Protein AF-A0AAW1I252-F1 (afdb_monomer_lite)

Secondary structure (DSSP, 8-state):
------HHHHHHHHHHHHHHHHHHTT-TT---------S-EEEEETTEEEEEPPEEEEEE-SSEEEEEEEETTEEEEPP-TTS-SSEE-EEEE-SS-EEESHHHHHTTTT-GGGEEE-

Sequence (118 aa):
MARTKQTARKSTYRRQGLQESFGHQGFHQAHFLCFLFFEEYAVYKSNRMYVCVPAIGIDLGTTYSCVGVWLDDRVEIIANDQGNRTTPSYVAFTDSERLIGDPAKNQVAMNVINIVFG

Radius of gyration: 18.48 Å; chains: 1; bounding box: 53×31×50 Å

pLDDT: mean 72.13, std 19.39, range [38.66, 94.69]

Foldseek 3Di:
DDDDDDPVVVVVVLVVQVVVQVVVVPPPFFPDFDWDFDDWDWDDDPNDTDTDTWTKTWGQGQFKIWIWTCDPNHIDTDADPVRHSIFGQKWFDDPVDIDGGPVRVVCCVPCVPRMDGD

Organism: Saponaria officinalis (NCBI:txid3572)

Structure (mmCIF, N/CA/C/O backbone):
data_AF-A0AAW1I252-F1
#
_entry.id   AF-A0AAW1I252-F1
#
loop_
_atom_site.group_PDB
_atom_site.id
_atom_site.type_symbol
_atom_site.label_atom_id
_atom_site.label_alt_id
_atom_site.label_comp_id
_atom_site.label_asym_id
_atom_site.label_entity_id
_atom_site.label_seq_id
_atom_site.pdbx_PDB_ins_code
_atom_site.Cartn_x
_atom_site.Cartn_y
_atom_site.Cartn_z
_atom_site.occupancy
_atom_site.B_iso_or_equiv
_atom_site.auth_seq_id
_atom_site.auth_comp_id
_atom_site.auth_asym_id
_atom_site.auth_atom_id
_atom_site.pdbx_PDB_model_num
ATOM 1 N N . MET A 1 1 ? -36.563 0.686 29.904 1.00 39.03 1 MET A N 1
ATOM 2 C CA . MET A 1 1 ? -35.082 0.711 29.925 1.00 39.03 1 MET A CA 1
ATOM 3 C C . MET A 1 1 ? -34.581 0.277 28.548 1.00 39.03 1 MET A C 1
ATOM 5 O O . MET A 1 1 ? -34.733 -0.881 28.185 1.00 39.03 1 MET A O 1
ATOM 9 N N . ALA A 1 2 ? -34.134 1.225 27.722 1.00 38.66 2 ALA A N 1
ATOM 10 C CA . ALA A 1 2 ? -33.855 1.004 26.302 1.00 38.66 2 ALA A CA 1
ATOM 11 C C . ALA A 1 2 ? -32.557 0.204 26.090 1.00 38.66 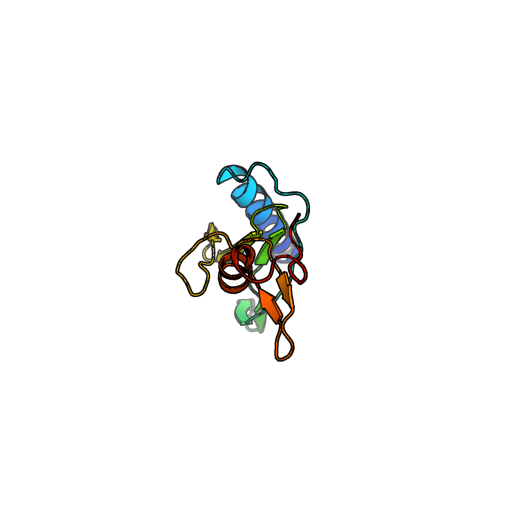2 ALA A C 1
ATOM 13 O O . ALA A 1 2 ? -31.476 0.665 26.448 1.00 38.66 2 ALA A O 1
ATOM 14 N N . ARG A 1 3 ? -32.643 -0.985 25.485 1.00 50.38 3 ARG A N 1
ATOM 15 C CA . ARG A 1 3 ? -31.477 -1.755 25.021 1.00 50.38 3 ARG A CA 1
ATOM 16 C C . ARG A 1 3 ? -31.779 -2.416 23.687 1.00 50.38 3 ARG A C 1
ATOM 18 O O . ARG A 1 3 ? -32.186 -3.570 23.626 1.00 50.38 3 ARG A O 1
ATOM 25 N N . THR A 1 4 ? -31.559 -1.685 22.601 1.00 50.25 4 THR A N 1
ATOM 26 C CA . THR A 1 4 ? -31.377 -2.267 21.263 1.00 50.25 4 THR A CA 1
ATOM 27 C C . THR A 1 4 ? -30.801 -1.202 20.322 1.00 50.25 4 THR A C 1
ATOM 29 O O . THR A 1 4 ? -31.155 -0.036 20.451 1.00 50.25 4 THR A O 1
ATOM 32 N N . LYS A 1 5 ? -29.945 -1.616 19.365 1.00 42.41 5 LYS A N 1
ATOM 33 C CA . LYS A 1 5 ? -29.325 -0.833 18.255 1.00 42.41 5 LYS A CA 1
ATOM 34 C C . LYS A 1 5 ? -27.887 -0.289 18.416 1.00 42.41 5 LYS A C 1
ATOM 36 O O . LYS A 1 5 ? -27.615 0.828 17.984 1.00 42.41 5 LYS A O 1
ATOM 41 N N . GLN A 1 6 ? -26.922 -1.066 18.926 1.00 47.88 6 GLN A N 1
ATOM 42 C CA . GLN A 1 6 ? -25.513 -0.595 18.967 1.00 47.88 6 GLN A CA 1
ATOM 43 C C . GLN A 1 6 ? -24.513 -1.349 18.074 1.00 47.88 6 GLN A C 1
ATOM 45 O O . GLN A 1 6 ? -23.377 -0.912 17.950 1.00 47.88 6 GLN A O 1
ATOM 50 N N . THR A 1 7 ? -24.897 -2.445 17.415 1.00 49.06 7 THR A N 1
ATOM 51 C CA . THR A 1 7 ? -23.921 -3.256 16.656 1.00 49.06 7 THR A CA 1
ATOM 52 C C . THR A 1 7 ? -23.750 -2.787 15.200 1.00 49.06 7 THR A C 1
ATOM 54 O O . THR A 1 7 ? -22.622 -2.681 14.736 1.00 49.06 7 THR A O 1
ATOM 57 N N . ALA A 1 8 ? -24.824 -2.376 14.511 1.00 45.00 8 ALA A N 1
ATOM 58 C CA . ALA A 1 8 ? -24.732 -1.809 13.155 1.00 45.00 8 ALA A CA 1
ATOM 59 C C . ALA A 1 8 ? -24.137 -0.386 13.149 1.00 45.00 8 ALA A C 1
ATOM 61 O O . ALA A 1 8 ? -23.218 -0.101 12.385 1.00 45.00 8 ALA A O 1
ATOM 62 N N . ARG A 1 9 ? -24.577 0.473 14.085 1.00 42.56 9 ARG A N 1
ATOM 63 C CA . ARG A 1 9 ? -24.103 1.865 14.226 1.00 42.56 9 ARG A CA 1
ATOM 64 C C . ARG A 1 9 ? -22.583 1.979 14.383 1.00 42.56 9 ARG A C 1
ATOM 66 O O . ARG A 1 9 ? -21.991 2.875 13.798 1.00 42.56 9 ARG A O 1
ATOM 73 N N . LYS A 1 10 ? -21.948 1.064 15.127 1.00 48.34 10 LYS A N 1
ATOM 74 C CA . LYS A 1 10 ? -20.495 1.100 15.363 1.00 48.34 10 LYS A CA 1
ATOM 75 C C . LYS A 1 10 ? -19.692 0.716 14.114 1.00 48.34 10 LYS A C 1
ATOM 77 O O . LYS A 1 10 ? -18.656 1.311 13.859 1.00 48.34 10 LYS A O 1
ATOM 82 N N . SER A 1 11 ? -20.188 -0.228 13.307 1.00 51.75 11 SER A N 1
ATOM 83 C CA . SER A 1 11 ? -19.545 -0.617 12.040 1.00 51.75 11 SER A CA 1
ATOM 84 C C . SER A 1 11 ? -19.624 0.479 10.970 1.00 51.75 11 SER A C 1
ATOM 86 O O . SER A 1 11 ? -18.657 0.699 10.247 1.00 51.75 11 SER A O 1
ATOM 88 N N . THR A 1 12 ? -20.741 1.210 10.908 1.00 51.97 12 THR A N 1
ATOM 89 C CA . THR A 1 12 ? -20.908 2.362 10.013 1.00 51.97 12 THR A CA 1
ATOM 90 C C . THR A 1 12 ? -20.030 3.535 10.450 1.00 51.97 12 THR A C 1
ATOM 92 O O . THR A 1 12 ? -19.334 4.092 9.609 1.00 51.97 12 THR A O 1
ATOM 95 N N . TYR A 1 13 ? -19.977 3.838 11.756 1.00 50.88 13 TYR A N 1
ATOM 96 C CA . TYR A 1 13 ? -19.059 4.842 12.312 1.00 50.88 13 TYR A CA 1
ATOM 97 C C . TYR A 1 13 ? -17.595 4.490 12.030 1.00 50.88 13 TYR A C 1
ATOM 99 O O . TYR A 1 13 ? -16.826 5.345 11.620 1.00 50.88 13 TYR A O 1
ATOM 107 N N . ARG A 1 14 ? -17.223 3.207 12.147 1.00 59.78 14 ARG A N 1
ATOM 108 C CA . ARG A 1 14 ? -15.879 2.723 11.804 1.00 59.78 14 ARG A CA 1
ATOM 109 C C . ARG A 1 14 ? -15.515 2.968 10.337 1.00 59.78 14 ARG A C 1
ATOM 111 O O . ARG A 1 14 ? -14.381 3.327 10.051 1.00 59.78 14 ARG A O 1
ATOM 118 N N . ARG A 1 15 ? -16.464 2.774 9.411 1.00 58.09 15 ARG A N 1
ATOM 119 C CA . ARG A 1 15 ? -16.257 3.079 7.984 1.00 58.09 15 ARG A CA 1
ATOM 120 C C . ARG A 1 15 ? -16.112 4.585 7.740 1.00 58.09 15 ARG A C 1
ATOM 122 O O . ARG A 1 15 ? -15.207 4.973 7.014 1.00 58.09 15 ARG A O 1
ATOM 129 N N . GLN A 1 16 ? -16.961 5.407 8.361 1.00 58.62 16 GLN A N 1
ATOM 130 C CA . GLN A 1 16 ? -16.900 6.870 8.240 1.00 58.62 16 GLN A CA 1
ATOM 131 C C . GLN A 1 16 ? -15.609 7.448 8.839 1.00 58.62 16 GLN A C 1
ATOM 133 O O . GLN A 1 16 ? -14.910 8.187 8.157 1.00 58.62 16 GLN A O 1
ATOM 138 N N . GLY A 1 17 ? -15.231 7.039 10.053 1.00 63.31 17 GLY A N 1
ATOM 139 C CA . GLY A 1 17 ? -14.029 7.532 10.731 1.00 63.31 17 GLY A CA 1
ATOM 140 C C . GLY A 1 17 ? -12.731 7.171 10.009 1.00 63.31 17 GLY A C 1
ATOM 141 O O . GLY A 1 17 ? -11.815 7.991 9.946 1.00 63.31 17 GLY A O 1
ATOM 142 N N . LEU A 1 18 ? -12.661 5.977 9.407 1.00 62.19 18 LEU A N 1
ATOM 143 C CA . LEU A 1 18 ? -11.538 5.587 8.554 1.00 62.19 18 LEU A CA 1
ATOM 144 C C . LEU A 1 18 ? -11.424 6.544 7.354 1.00 62.19 18 LEU A C 1
ATOM 146 O O . LEU A 1 18 ? -10.367 7.128 7.142 1.00 62.19 18 LEU A O 1
ATOM 150 N N . GLN A 1 19 ? -12.520 6.760 6.620 1.00 60.69 19 GLN A N 1
ATOM 151 C CA . GLN A 1 19 ? -12.544 7.620 5.433 1.00 60.69 19 GLN A CA 1
ATOM 152 C C . GLN A 1 19 ? -12.197 9.089 5.745 1.00 60.69 19 GLN A C 1
ATOM 154 O O . GLN A 1 19 ? -11.416 9.699 5.019 1.00 60.69 19 GLN A O 1
ATOM 159 N N . GLU A 1 20 ? -12.723 9.645 6.839 1.00 60.62 20 GLU A N 1
ATOM 160 C CA . GLU A 1 20 ? -12.429 11.018 7.282 1.00 60.62 20 GLU A CA 1
ATOM 161 C C . GLU A 1 20 ? -10.965 11.192 7.712 1.00 60.62 20 GLU A C 1
ATOM 163 O O . GLU A 1 20 ? -10.326 12.188 7.369 1.00 60.62 20 GLU A O 1
ATOM 168 N N . SER A 1 21 ? -10.404 10.205 8.418 1.00 59.78 21 SER A N 1
ATOM 169 C CA . SER A 1 21 ? -9.018 10.266 8.900 1.00 59.78 21 SER A CA 1
ATOM 170 C C . SER A 1 21 ? -8.001 10.234 7.757 1.00 59.78 21 SER A C 1
ATOM 172 O O . SER A 1 21 ? -7.013 10.964 7.814 1.00 59.78 21 SER A O 1
ATOM 174 N N . PHE A 1 22 ? -8.249 9.451 6.699 1.00 61.66 22 PHE A N 1
ATOM 175 C CA . PHE A 1 22 ? -7.411 9.473 5.491 1.00 61.66 22 PHE A CA 1
ATOM 176 C C . PHE A 1 22 ? -7.413 10.852 4.817 1.00 61.66 22 PHE A C 1
ATOM 178 O O . PHE A 1 22 ? -6.353 11.347 4.437 1.00 61.66 22 PHE A O 1
ATOM 185 N N . GLY A 1 23 ? -8.576 11.508 4.735 1.00 56.34 23 GLY A N 1
ATOM 186 C CA . GLY A 1 23 ? -8.681 12.862 4.183 1.00 56.34 23 GLY A CA 1
ATOM 187 C C . GLY A 1 23 ? -7.941 13.919 5.012 1.00 56.34 23 GLY A C 1
ATOM 188 O O . GLY A 1 23 ? -7.348 14.840 4.455 1.00 56.34 23 GLY A O 1
ATOM 189 N N . HIS A 1 24 ? -7.923 13.777 6.341 1.00 54.97 24 HIS A N 1
ATOM 190 C CA . HIS A 1 24 ? -7.302 14.755 7.238 1.00 54.97 24 HIS A CA 1
ATOM 191 C C . HIS A 1 24 ? -5.767 14.677 7.301 1.00 54.97 24 HIS A C 1
ATOM 193 O O . HIS A 1 24 ? -5.132 15.670 7.656 1.00 54.97 24 HIS A O 1
ATOM 199 N N . GLN A 1 25 ? -5.159 13.536 6.946 1.00 55.53 25 GLN A N 1
ATOM 200 C CA . GLN A 1 25 ? -3.696 13.374 6.932 1.00 55.53 25 GLN A CA 1
ATOM 201 C C . GLN A 1 25 ? -3.003 13.966 5.686 1.00 55.53 25 GLN A C 1
ATOM 203 O O . GLN A 1 25 ? -1.801 13.787 5.513 1.00 55.53 25 GLN A O 1
ATOM 208 N N . GLY A 1 26 ? -3.722 14.720 4.842 1.00 47.59 26 GLY A N 1
ATOM 209 C CA . GLY A 1 26 ? -3.125 15.476 3.731 1.00 47.59 26 GLY A CA 1
ATOM 210 C C . GLY A 1 26 ? -2.839 14.654 2.469 1.00 47.59 26 GLY A C 1
ATOM 211 O O . GLY A 1 26 ? -2.112 15.110 1.587 1.00 47.59 26 GLY A O 1
ATOM 212 N N . PHE A 1 27 ? -3.421 13.460 2.344 1.00 51.25 27 PHE A N 1
ATOM 213 C CA . PHE A 1 27 ? -3.336 12.642 1.135 1.00 51.25 27 PHE A CA 1
ATOM 214 C C . PHE A 1 27 ? -4.359 13.142 0.097 1.00 51.25 27 PHE A C 1
ATOM 216 O O . PHE A 1 27 ? -5.503 12.704 0.047 1.00 51.25 27 PHE A O 1
ATOM 223 N N . HIS A 1 28 ? -3.963 14.119 -0.725 1.00 45.91 28 HIS A N 1
ATOM 224 C CA . HIS A 1 28 ? -4.841 14.820 -1.679 1.00 45.91 28 HIS A CA 1
ATOM 225 C C . HIS A 1 28 ? -5.320 13.995 -2.897 1.00 45.91 28 HIS A C 1
ATOM 227 O O . HIS A 1 28 ? -5.950 14.560 -3.791 1.00 45.91 28 HIS A O 1
ATOM 233 N N . GLN A 1 29 ? -5.042 12.690 -2.976 1.00 42.44 29 GLN A N 1
ATOM 234 C CA . GLN A 1 29 ? -5.351 11.866 -4.157 1.00 42.44 29 GLN A CA 1
ATOM 235 C C . GLN A 1 29 ? -5.937 10.490 -3.805 1.00 42.44 29 GLN A C 1
ATOM 237 O O . GLN A 1 29 ? -5.582 9.491 -4.419 1.00 42.44 29 GLN A O 1
ATOM 242 N N . ALA A 1 30 ? -6.862 10.430 -2.845 1.00 41.53 30 ALA A N 1
ATOM 243 C CA . ALA A 1 30 ? -7.490 9.171 -2.452 1.00 41.53 30 ALA A CA 1
ATOM 244 C C . ALA A 1 30 ? -8.788 8.899 -3.226 1.00 41.53 30 ALA A C 1
ATOM 246 O O . ALA A 1 30 ? -9.886 9.235 -2.781 1.00 41.53 30 ALA A O 1
ATOM 247 N N . HIS A 1 31 ? -8.677 8.281 -4.401 1.00 44.84 31 HIS A N 1
ATOM 248 C CA . HIS A 1 31 ? -9.826 7.772 -5.155 1.00 44.84 31 HIS A CA 1
ATOM 249 C C . HIS A 1 31 ? -9.649 6.281 -5.462 1.00 44.84 31 HIS A C 1
ATOM 251 O O . HIS A 1 31 ? -9.507 5.913 -6.616 1.00 44.84 31 HIS A O 1
ATOM 257 N N . PHE A 1 32 ? -9.664 5.427 -4.435 1.00 42.94 32 PHE A N 1
ATOM 258 C CA . PHE A 1 32 ? -10.392 4.145 -4.395 1.00 42.94 32 PHE A CA 1
ATOM 259 C C . PHE A 1 32 ? -10.063 3.443 -3.070 1.00 42.94 32 PHE A C 1
ATOM 261 O O . PHE A 1 32 ? -9.044 2.773 -2.939 1.00 42.94 32 PHE A O 1
ATOM 268 N N . LEU A 1 33 ? -10.938 3.599 -2.073 1.00 45.28 33 LEU A N 1
ATOM 269 C CA . LEU A 1 33 ? -10.802 2.930 -0.780 1.00 45.28 33 LEU A CA 1
ATOM 270 C C . LEU A 1 33 ? -11.243 1.463 -0.925 1.00 45.28 33 LEU A C 1
ATOM 272 O O . LEU A 1 33 ? -12.431 1.150 -0.821 1.00 45.28 33 LEU A O 1
ATOM 276 N N . CYS A 1 34 ? -10.305 0.559 -1.209 1.00 46.53 34 CYS A N 1
ATOM 277 C CA . CYS A 1 34 ? -10.588 -0.877 -1.228 1.00 46.53 34 CYS A CA 1
ATOM 278 C C . CYS A 1 34 ? -10.500 -1.435 0.202 1.00 46.53 34 CYS A C 1
ATOM 280 O O . CYS A 1 34 ? -9.438 -1.429 0.823 1.00 46.53 34 CYS A O 1
ATOM 282 N N . PHE A 1 35 ? -11.623 -1.904 0.748 1.00 44.56 35 PHE A N 1
ATOM 283 C CA . PHE A 1 35 ? -11.678 -2.528 2.072 1.00 44.56 35 PHE A CA 1
ATOM 284 C C . PHE A 1 35 ? -11.308 -4.014 1.966 1.00 44.56 35 PHE A C 1
ATOM 286 O O . PHE A 1 35 ? -12.180 -4.848 1.714 1.00 44.56 35 PHE A O 1
ATOM 293 N N . LEU A 1 36 ? -10.036 -4.365 2.172 1.00 45.12 36 LEU A N 1
ATOM 294 C CA . LEU A 1 36 ? -9.617 -5.763 2.329 1.00 45.12 36 LEU A CA 1
ATOM 295 C C . LEU A 1 36 ? -9.470 -6.091 3.820 1.00 45.12 36 LEU A C 1
ATOM 297 O O . LEU A 1 36 ? -8.606 -5.566 4.511 1.00 45.12 36 LEU A O 1
ATOM 301 N N . PHE A 1 37 ? -10.369 -6.933 4.328 1.00 41.28 37 PHE A N 1
ATOM 302 C CA . PHE A 1 37 ? -10.407 -7.384 5.720 1.00 41.28 37 PHE A CA 1
ATOM 303 C C . PHE A 1 37 ? -9.429 -8.542 5.935 1.00 41.28 37 PHE A C 1
ATOM 305 O O . PHE A 1 37 ? -9.689 -9.612 5.397 1.00 41.28 37 PHE A O 1
ATOM 312 N N .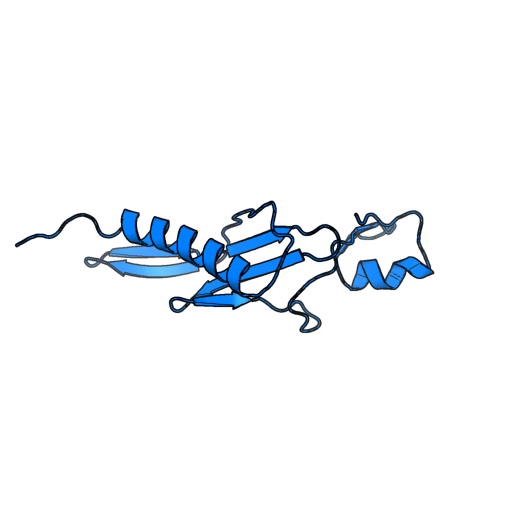 PHE A 1 38 ? -8.381 -8.386 6.751 1.00 41.47 38 PHE A N 1
ATOM 313 C CA . PHE A 1 38 ? -7.611 -9.529 7.263 1.00 41.47 38 PHE A CA 1
ATOM 314 C C . PHE A 1 38 ? -7.070 -9.301 8.694 1.00 41.47 38 PHE A C 1
ATOM 316 O O . PHE A 1 38 ? -6.748 -8.174 9.062 1.00 41.47 38 PHE A O 1
ATOM 323 N N . GLU A 1 39 ? -7.003 -10.418 9.440 1.00 43.62 39 GLU A N 1
ATOM 324 C CA . GLU A 1 39 ? -6.583 -10.688 10.842 1.00 43.62 39 GLU A CA 1
ATOM 325 C C . GLU A 1 39 ? -7.554 -10.388 12.009 1.00 43.62 39 GLU A C 1
ATOM 327 O O . GLU A 1 39 ? -8.402 -9.515 11.941 1.00 43.62 39 GLU A O 1
ATOM 332 N N . GLU A 1 40 ? -7.526 -11.212 13.064 1.00 47.28 40 GLU A N 1
ATOM 333 C CA . GLU A 1 40 ? -8.618 -11.420 14.037 1.00 47.28 40 GLU A CA 1
ATOM 334 C C . GLU A 1 40 ? -8.536 -10.536 15.299 1.00 47.28 40 GLU A C 1
ATOM 336 O O . GLU A 1 40 ? -7.482 -10.387 15.907 1.00 47.28 40 GLU A O 1
ATOM 341 N N . TYR A 1 41 ? -9.678 -10.027 15.783 1.00 49.84 41 TYR A N 1
ATOM 342 C CA . TYR A 1 41 ? -9.795 -9.435 17.124 1.00 49.84 41 TYR A CA 1
ATOM 343 C C . TYR A 1 41 ? -11.070 -9.925 17.821 1.00 49.84 41 TYR A C 1
ATOM 345 O O . TYR A 1 41 ? -12.162 -9.828 17.269 1.00 49.84 41 TYR A O 1
ATOM 353 N N . ALA A 1 42 ? -10.983 -10.448 19.044 1.00 48.44 42 ALA A N 1
ATOM 354 C CA . ALA A 1 42 ? -12.156 -10.926 19.780 1.00 48.44 42 ALA A CA 1
ATOM 355 C C . ALA A 1 42 ? -12.828 -9.791 20.581 1.00 48.44 42 ALA A C 1
ATOM 357 O O . ALA A 1 42 ? -12.235 -9.190 21.471 1.00 48.44 42 ALA A O 1
ATOM 358 N N . VAL A 1 43 ? -14.104 -9.523 20.312 1.00 57.12 43 VAL A N 1
ATOM 359 C CA . VAL A 1 43 ? -14.984 -8.634 21.083 1.00 57.12 43 VAL A CA 1
ATOM 360 C C . VAL A 1 43 ? -16.032 -9.461 21.813 1.00 57.12 43 VAL A C 1
ATOM 362 O O . VAL A 1 43 ? -16.873 -10.105 21.197 1.00 57.12 43 VAL A O 1
ATOM 365 N N . TYR A 1 44 ? -16.064 -9.396 23.141 1.00 50.19 44 TYR A N 1
ATOM 366 C CA . TYR A 1 44 ? -17.121 -10.029 23.932 1.00 50.19 44 TYR A CA 1
ATOM 367 C C . TYR A 1 44 ? -18.332 -9.102 24.111 1.00 50.19 44 TYR A C 1
ATOM 369 O O . TYR A 1 44 ? -18.203 -7.959 24.548 1.00 50.19 44 TYR A O 1
ATOM 377 N N . LYS A 1 45 ? -19.543 -9.597 23.820 1.00 58.28 45 LYS A N 1
ATOM 378 C CA . LYS A 1 45 ? -20.807 -8.899 24.109 1.00 58.28 45 LYS A CA 1
ATOM 379 C C . LYS A 1 45 ? -21.887 -9.891 24.544 1.00 58.28 45 LYS A C 1
ATOM 381 O O . LYS A 1 45 ? -22.203 -10.821 23.812 1.00 58.28 45 LYS A O 1
ATOM 386 N N . SER A 1 46 ? -22.508 -9.659 25.707 1.00 66.56 46 SER A N 1
ATOM 387 C CA . SER A 1 46 ? -23.600 -10.499 26.240 1.00 66.56 46 SER A CA 1
ATOM 388 C C . SER A 1 46 ? -23.215 -11.984 26.384 1.00 66.56 46 SER A C 1
ATOM 390 O O . SER A 1 46 ? -23.915 -12.851 25.865 1.00 66.56 46 SER A O 1
ATOM 392 N N . ASN A 1 47 ? -22.080 -12.269 27.037 1.00 69.19 47 ASN A N 1
ATOM 393 C CA . ASN A 1 47 ? -21.492 -13.614 27.190 1.00 69.19 47 ASN A CA 1
ATOM 394 C C . ASN A 1 47 ? -21.240 -14.368 25.870 1.00 69.19 47 ASN A C 1
ATOM 396 O O . ASN A 1 47 ? -21.094 -15.586 25.863 1.00 69.19 47 ASN A O 1
ATOM 400 N N . ARG A 1 48 ? -21.168 -13.648 24.745 1.00 64.38 48 ARG A N 1
ATOM 401 C CA . ARG A 1 48 ? -20.848 -14.198 23.427 1.00 64.38 48 ARG A CA 1
ATOM 402 C C . ARG A 1 48 ? -19.595 -13.520 22.886 1.00 64.38 48 ARG A C 1
ATOM 404 O O . ARG A 1 48 ? -19.528 -12.289 22.874 1.00 64.38 48 ARG A O 1
ATOM 411 N N . MET A 1 49 ? -18.620 -14.317 22.459 1.00 55.03 49 MET A N 1
ATOM 412 C CA . MET A 1 49 ? -17.428 -13.834 21.764 1.00 55.03 49 MET A CA 1
ATOM 413 C C . MET A 1 49 ? -17.779 -13.574 20.296 1.00 55.03 49 MET A C 1
ATOM 415 O O . MET A 1 49 ? -18.301 -14.455 19.618 1.00 55.03 49 MET A O 1
ATOM 419 N N . TYR A 1 50 ? -17.518 -12.366 19.814 1.00 58.81 50 TYR A N 1
ATOM 420 C CA . TYR A 1 50 ? -17.607 -11.979 18.412 1.00 58.81 50 TYR A CA 1
ATOM 421 C C . TYR A 1 50 ? -16.196 -11.740 17.908 1.00 58.81 50 TYR A C 1
ATOM 423 O O . TYR A 1 50 ? -15.505 -10.881 18.438 1.00 58.81 50 TYR A O 1
ATOM 431 N N . VAL A 1 51 ? -15.769 -12.446 16.873 1.00 57.41 51 VAL A N 1
ATOM 432 C CA . VAL A 1 51 ? -14.520 -12.103 16.192 1.00 57.41 51 VAL A CA 1
ATOM 433 C C . VAL A 1 51 ? -14.818 -10.924 15.262 1.00 57.41 51 VAL A C 1
ATOM 435 O O . VAL A 1 51 ? -15.613 -11.047 14.331 1.00 57.41 51 VAL A O 1
ATOM 438 N N . CYS A 1 52 ? -14.260 -9.750 15.552 1.00 63.88 52 CYS A N 1
ATOM 439 C CA . CYS A 1 52 ? -14.235 -8.614 14.644 1.00 63.88 52 CYS A CA 1
ATOM 440 C C . CYS A 1 52 ? -12.834 -8.455 14.050 1.00 63.88 52 CYS A C 1
ATOM 442 O O . CYS A 1 52 ? -11.854 -8.238 14.750 1.00 63.88 52 CYS A O 1
ATOM 444 N N . VAL A 1 53 ? -12.758 -8.514 12.733 1.00 66.06 53 VAL A N 1
ATOM 445 C CA . VAL A 1 53 ? -11.570 -8.137 11.965 1.00 66.06 53 VAL A CA 1
ATOM 446 C C . VAL A 1 53 ? -11.356 -6.619 12.047 1.00 66.06 53 VAL A C 1
ATOM 448 O O . VAL A 1 53 ? -12.351 -5.869 12.077 1.00 66.06 53 VAL A O 1
ATOM 451 N N . PRO A 1 54 ? -10.111 -6.109 12.132 1.00 74.25 54 PRO A N 1
ATOM 452 C CA . PRO A 1 54 ? -9.879 -4.695 12.083 1.00 74.25 54 PRO A CA 1
ATOM 453 C C . PRO A 1 54 ? -10.250 -4.149 10.699 1.00 74.25 54 PRO A C 1
ATOM 455 O O . PRO A 1 54 ? -10.201 -4.856 9.695 1.00 74.25 54 PRO A O 1
ATOM 458 N N . ALA A 1 55 ? -10.729 -2.908 10.648 1.00 80.31 55 ALA A N 1
ATOM 459 C CA . ALA A 1 55 ? -11.064 -2.285 9.374 1.00 80.31 55 ALA A CA 1
ATOM 460 C C . ALA A 1 55 ? -9.777 -1.735 8.769 1.00 80.31 55 ALA A C 1
ATOM 462 O O . ALA A 1 55 ? -9.088 -0.961 9.434 1.00 80.31 55 ALA A O 1
ATOM 463 N N . ILE A 1 56 ? -9.499 -2.130 7.531 1.00 82.75 56 ILE A N 1
ATOM 464 C CA . ILE A 1 56 ? -8.362 -1.660 6.747 1.00 82.75 56 ILE A CA 1
ATOM 465 C C . ILE A 1 56 ? -8.871 -0.706 5.672 1.00 82.75 56 ILE A C 1
ATOM 467 O O . ILE A 1 56 ? -9.878 -0.979 5.014 1.00 82.75 56 ILE A O 1
ATOM 471 N N . GLY A 1 57 ? -8.173 0.410 5.516 1.00 85.69 57 GLY A N 1
ATOM 472 C CA . GLY A 1 57 ? -8.304 1.307 4.379 1.00 85.69 57 GLY A CA 1
ATOM 473 C C . GLY A 1 57 ? -7.059 1.204 3.526 1.00 85.69 57 GLY A C 1
ATOM 474 O O . GLY A 1 57 ? -5.951 1.261 4.056 1.00 85.69 57 GLY A O 1
ATOM 475 N N . ILE A 1 58 ? -7.255 1.034 2.226 1.00 87.19 58 ILE A N 1
ATOM 476 C CA . ILE A 1 58 ? -6.184 1.030 1.237 1.00 87.19 58 ILE A CA 1
ATOM 477 C C . ILE A 1 58 ? -6.430 2.218 0.326 1.00 87.19 58 ILE A C 1
ATOM 479 O O . ILE A 1 58 ? -7.497 2.300 -0.281 1.00 87.19 58 ILE A O 1
ATOM 483 N N . ASP A 1 59 ? -5.456 3.114 0.253 1.00 85.75 59 ASP A N 1
ATOM 484 C CA . ASP A 1 59 ? -5.414 4.164 -0.751 1.00 85.75 59 ASP A CA 1
ATOM 485 C C . ASP A 1 59 ? -4.545 3.702 -1.921 1.00 85.75 59 ASP A C 1
ATOM 487 O O . ASP A 1 59 ? -3.375 3.362 -1.730 1.00 85.75 59 ASP A O 1
ATOM 491 N N . LEU A 1 60 ? -5.129 3.671 -3.117 1.00 87.75 60 LEU A N 1
ATOM 492 C CA . LEU A 1 60 ? -4.468 3.277 -4.359 1.00 87.75 60 LEU A CA 1
ATOM 493 C C . LEU A 1 60 ? -4.181 4.521 -5.199 1.00 87.75 60 LEU A C 1
ATOM 495 O O . LEU A 1 60 ? -4.827 4.764 -6.220 1.00 87.75 60 LEU A O 1
ATOM 499 N N . GLY A 1 61 ? -3.226 5.326 -4.741 1.00 86.38 61 GLY A N 1
ATOM 500 C CA . GLY A 1 61 ? -2.753 6.481 -5.490 1.00 86.38 61 GLY A CA 1
ATOM 501 C C . GLY A 1 61 ? -1.904 6.074 -6.696 1.00 86.38 61 GLY A C 1
ATOM 502 O O . GLY A 1 61 ? -1.312 4.993 -6.740 1.00 86.38 61 GLY A O 1
ATOM 503 N N . THR A 1 62 ? -1.806 6.979 -7.664 1.00 89.44 62 THR A N 1
ATOM 504 C CA . THR A 1 62 ? -1.046 6.795 -8.910 1.00 89.44 62 THR A CA 1
ATOM 505 C C . THR A 1 62 ? 0.451 6.593 -8.671 1.00 89.44 62 THR A C 1
ATOM 507 O O . THR A 1 62 ? 1.090 5.679 -9.180 1.00 89.44 62 THR A O 1
ATOM 510 N N . THR A 1 63 ? 1.044 7.435 -7.822 1.00 90.94 63 THR A N 1
ATOM 511 C CA . THR A 1 63 ? 2.490 7.371 -7.543 1.00 90.94 63 THR A CA 1
ATOM 512 C C . THR A 1 63 ? 2.806 6.554 -6.295 1.00 90.94 63 THR A C 1
ATOM 514 O O . THR A 1 63 ? 3.801 5.828 -6.253 1.00 90.94 63 THR A O 1
ATOM 517 N N . TYR A 1 64 ? 1.973 6.689 -5.267 1.00 92.50 64 TYR A N 1
ATOM 518 C CA . TYR A 1 64 ? 2.142 6.030 -3.983 1.00 92.50 64 TYR A CA 1
ATOM 519 C C . TYR A 1 64 ? 0.796 5.541 -3.473 1.00 92.50 64 TYR A C 1
ATOM 521 O O . TYR A 1 64 ? -0.212 6.228 -3.604 1.00 92.50 64 TYR A O 1
ATOM 529 N N . SER A 1 65 ? 0.826 4.383 -2.836 1.00 91.50 65 SER A N 1
ATOM 530 C CA . SER A 1 65 ? -0.279 3.798 -2.094 1.00 91.50 65 SER A CA 1
ATOM 531 C C . SER A 1 65 ? -0.000 3.877 -0.593 1.00 91.50 65 SER A C 1
ATOM 533 O O . SER A 1 65 ? 1.156 3.976 -0.165 1.00 91.50 65 SER A O 1
ATOM 535 N N . CYS A 1 66 ? -1.040 3.804 0.231 1.00 91.56 66 CYS A N 1
ATOM 536 C CA . CYS A 1 66 ? -0.892 3.686 1.680 1.00 91.56 66 CYS A CA 1
ATOM 537 C C . CYS A 1 66 ? -1.955 2.759 2.271 1.00 91.56 66 CYS A C 1
ATOM 539 O O . CYS A 1 66 ? -3.004 2.513 1.674 1.00 91.56 66 CYS A O 1
ATOM 541 N N . VAL A 1 67 ? -1.659 2.207 3.446 1.00 90.31 67 VAL A N 1
ATOM 542 C CA . VAL A 1 67 ? -2.563 1.303 4.157 1.00 90.31 67 VAL A CA 1
ATOM 543 C C . VAL A 1 67 ? -2.704 1.784 5.588 1.00 90.31 67 VAL A C 1
ATOM 545 O O . VAL A 1 67 ? -1.719 2.098 6.254 1.00 90.31 67 VAL A O 1
ATOM 548 N N . GLY A 1 68 ? -3.940 1.837 6.067 1.00 88.25 68 GLY A N 1
ATOM 549 C CA . GLY A 1 68 ? -4.267 2.255 7.421 1.00 88.25 68 GLY A CA 1
ATOM 550 C C . GLY A 1 68 ? -5.227 1.283 8.082 1.00 88.25 68 GLY A C 1
ATOM 551 O O . GLY A 1 68 ? -6.103 0.715 7.431 1.00 88.25 68 GLY A O 1
ATOM 552 N N . VAL A 1 69 ? -5.076 1.108 9.389 1.00 86.12 69 VAL A N 1
ATOM 553 C CA . VAL A 1 69 ? -5.927 0.257 10.218 1.00 86.12 69 VAL A CA 1
ATOM 554 C C . VAL A 1 69 ? -6.681 1.102 11.240 1.00 86.12 69 VAL A C 1
ATOM 556 O O . VAL A 1 69 ? -6.104 1.967 11.892 1.00 86.12 69 VAL A O 1
ATOM 559 N N . TRP A 1 70 ? -7.983 0.854 11.401 1.00 79.19 70 TRP A N 1
ATOM 560 C CA . TRP A 1 70 ? -8.756 1.437 12.500 1.00 79.19 70 TRP A CA 1
ATOM 561 C C . TRP A 1 70 ? -8.566 0.612 13.773 1.00 79.19 70 TRP A C 1
ATOM 563 O O . TRP A 1 70 ? -9.208 -0.441 13.930 1.00 79.19 70 TRP A O 1
ATOM 573 N N . LEU A 1 71 ? -7.737 1.111 14.684 1.00 79.62 71 LEU A N 1
ATOM 574 C CA . LEU A 1 71 ? -7.397 0.499 15.966 1.00 79.62 71 LEU A CA 1
ATOM 575 C C . LEU A 1 71 ? -7.495 1.558 17.070 1.00 79.62 71 LEU A C 1
ATOM 577 O O . LEU A 1 71 ? -7.156 2.714 16.847 1.00 79.62 71 LEU A O 1
ATOM 581 N N . ASP A 1 72 ? -7.986 1.178 18.251 1.00 82.38 72 ASP A N 1
ATOM 582 C CA . ASP A 1 72 ? -8.045 2.070 19.421 1.00 82.38 72 ASP A CA 1
ATOM 583 C C . ASP A 1 72 ? -8.693 3.440 19.149 1.00 82.38 72 ASP A C 1
ATOM 585 O O . ASP A 1 72 ? -8.198 4.485 19.570 1.00 82.38 72 ASP A O 1
ATOM 589 N N . ASP A 1 73 ? -9.816 3.408 18.426 1.00 77.62 73 ASP A N 1
ATOM 590 C CA . ASP A 1 73 ? -10.638 4.576 18.070 1.00 77.62 73 ASP A CA 1
ATOM 591 C C . ASP A 1 73 ? -9.918 5.647 17.227 1.00 77.62 73 ASP A C 1
ATOM 593 O O . ASP A 1 73 ? -10.334 6.803 17.189 1.00 77.62 73 ASP A O 1
ATOM 597 N N . ARG A 1 74 ? -8.854 5.252 16.518 1.00 79.25 74 ARG A N 1
ATOM 598 C CA . ARG A 1 74 ? -8.120 6.096 15.571 1.00 79.25 74 ARG A CA 1
ATOM 599 C C . ARG A 1 74 ? -7.640 5.297 14.359 1.00 79.25 74 ARG A C 1
ATOM 601 O O . ARG A 1 74 ? -7.697 4.067 14.342 1.00 79.25 74 ARG A O 1
ATOM 608 N N . VAL A 1 75 ? -7.165 6.003 13.336 1.00 82.00 75 VAL A N 1
ATOM 609 C CA . VAL A 1 75 ? -6.450 5.390 12.209 1.00 82.00 75 VAL A CA 1
ATOM 610 C C . VAL A 1 75 ? -4.958 5.382 12.489 1.00 82.00 75 VAL A C 1
ATOM 612 O O . VAL A 1 75 ? -4.377 6.422 12.789 1.00 82.00 75 VAL A O 1
ATOM 615 N N . GLU A 1 76 ? -4.349 4.213 12.334 1.00 86.12 76 GLU A N 1
ATOM 616 C CA . GLU A 1 76 ? -2.903 4.026 12.331 1.00 86.12 76 GLU A CA 1
ATOM 617 C C . GLU A 1 76 ? -2.436 3.690 10.918 1.00 86.12 76 GLU A C 1
ATOM 619 O O . GLU A 1 76 ? -2.961 2.764 10.298 1.00 86.12 76 GLU A O 1
ATOM 624 N N . ILE A 1 77 ? -1.457 4.436 10.402 1.00 88.56 77 ILE A N 1
ATOM 625 C CA . ILE A 1 77 ? -0.853 4.156 9.094 1.00 88.56 77 ILE A CA 1
ATOM 626 C C . ILE A 1 77 ? 0.215 3.081 9.263 1.00 88.56 77 ILE A C 1
ATOM 628 O O . ILE A 1 77 ? 1.137 3.226 10.070 1.00 88.56 77 ILE A O 1
ATOM 632 N N . ILE A 1 78 ? 0.089 2.011 8.486 1.00 91.38 78 ILE A N 1
ATOM 633 C CA . ILE A 1 78 ? 0.995 0.869 8.518 1.00 91.38 78 ILE A CA 1
ATOM 634 C C . ILE A 1 78 ? 2.245 1.228 7.715 1.00 91.38 78 ILE A C 1
ATOM 636 O O . ILE A 1 78 ? 2.155 1.628 6.554 1.00 91.38 78 ILE A O 1
ATOM 640 N N . ALA A 1 79 ? 3.412 1.100 8.342 1.00 92.31 79 ALA A N 1
ATOM 641 C CA . ALA A 1 79 ? 4.683 1.225 7.644 1.00 92.31 79 ALA A CA 1
ATOM 642 C C . ALA A 1 79 ? 4.997 -0.065 6.871 1.00 92.31 79 ALA A C 1
ATOM 644 O O . ALA A 1 79 ? 4.680 -1.160 7.338 1.00 92.31 79 ALA A O 1
ATOM 645 N N . ASN A 1 80 ? 5.630 0.060 5.706 1.00 89.69 80 ASN A N 1
ATOM 646 C CA . ASN A 1 80 ? 6.165 -1.086 4.981 1.00 89.69 80 ASN A CA 1
ATOM 647 C C . ASN A 1 80 ? 7.424 -1.648 5.667 1.00 89.69 80 ASN A C 1
ATOM 649 O O . ASN A 1 80 ? 7.871 -1.152 6.704 1.00 89.69 80 ASN A O 1
ATOM 653 N N . ASP A 1 81 ? 8.001 -2.694 5.083 1.00 91.19 81 ASP A N 1
ATOM 654 C CA . ASP A 1 81 ? 9.216 -3.363 5.560 1.00 91.19 81 ASP A CA 1
ATOM 655 C C . ASP A 1 81 ? 10.444 -2.438 5.654 1.00 91.19 81 ASP A C 1
ATOM 657 O O . ASP A 1 81 ? 11.355 -2.704 6.437 1.00 91.19 81 ASP A O 1
ATOM 661 N N . GLN A 1 82 ? 10.449 -1.321 4.921 1.00 90.12 82 GLN A N 1
ATOM 662 C CA . GLN A 1 82 ? 11.483 -0.283 4.980 1.00 90.12 82 GLN A CA 1
ATOM 663 C C . GLN A 1 82 ? 11.183 0.832 5.993 1.00 90.12 82 GLN A C 1
ATOM 665 O O . GLN A 1 82 ? 11.987 1.748 6.164 1.00 90.12 82 GLN A O 1
ATOM 670 N N . GLY A 1 83 ? 10.035 0.779 6.674 1.00 93.06 83 GLY A N 1
ATOM 671 C CA . GLY A 1 83 ? 9.592 1.810 7.612 1.00 93.06 83 GLY A CA 1
ATOM 672 C C . GLY A 1 83 ? 8.869 2.995 6.959 1.00 93.06 83 GLY A C 1
ATOM 673 O O . GLY A 1 83 ? 8.489 3.936 7.661 1.00 93.06 83 GLY A O 1
ATOM 674 N N . ASN A 1 84 ? 8.627 2.962 5.645 1.00 91.62 84 ASN A N 1
ATOM 675 C CA . ASN A 1 84 ? 7.910 4.019 4.933 1.00 91.62 84 ASN A CA 1
ATOM 676 C C . ASN A 1 84 ? 6.395 3.871 5.127 1.00 91.62 84 ASN A C 1
ATOM 678 O O . ASN A 1 84 ? 5.838 2.785 5.001 1.00 91.62 84 ASN A O 1
ATOM 682 N N . ARG A 1 85 ? 5.700 4.982 5.394 1.00 93.12 85 ARG A N 1
ATOM 683 C CA . ARG A 1 85 ? 4.229 5.019 5.566 1.00 93.12 85 ARG A CA 1
ATOM 684 C C . ARG A 1 85 ? 3.445 5.109 4.254 1.00 93.12 85 ARG A C 1
ATOM 686 O O . ARG A 1 85 ? 2.218 5.061 4.252 1.00 93.12 85 ARG A O 1
ATOM 693 N N . THR A 1 86 ? 4.154 5.246 3.146 1.00 93.19 86 THR A N 1
ATOM 694 C CA . THR A 1 86 ? 3.630 5.140 1.790 1.00 93.19 86 THR A CA 1
ATOM 695 C C . THR A 1 86 ? 4.510 4.165 1.025 1.00 93.19 86 THR A C 1
ATOM 697 O O . THR A 1 86 ? 5.706 4.056 1.282 1.00 93.19 86 THR A O 1
ATOM 700 N N . THR A 1 87 ? 3.917 3.426 0.098 1.00 94.69 87 THR A N 1
ATOM 701 C CA . THR A 1 87 ? 4.616 2.459 -0.750 1.00 94.69 87 THR A CA 1
ATOM 702 C C . THR A 1 87 ? 4.490 2.912 -2.199 1.00 94.69 87 THR A C 1
ATOM 704 O O . THR A 1 87 ? 3.382 3.262 -2.606 1.00 94.69 87 THR A O 1
ATOM 707 N N . PRO A 1 88 ? 5.574 2.943 -2.991 1.00 94.62 88 PRO A N 1
ATOM 708 C CA . PRO A 1 88 ? 5.474 3.268 -4.409 1.00 94.62 88 PRO A CA 1
ATOM 709 C C . PRO A 1 88 ? 4.462 2.366 -5.129 1.00 94.62 88 PRO A C 1
ATOM 711 O O . PRO A 1 88 ? 4.493 1.148 -4.970 1.00 94.62 88 PRO A O 1
ATOM 714 N N . SER A 1 89 ? 3.602 2.938 -5.969 1.00 94.31 89 SER A N 1
ATOM 715 C CA . SER A 1 89 ? 2.659 2.188 -6.814 1.00 94.31 89 SER A CA 1
ATOM 716 C C . SER A 1 89 ? 3.371 1.619 -8.053 1.00 94.31 89 SER A C 1
ATOM 718 O O . SER A 1 89 ? 3.085 1.987 -9.188 1.00 94.31 89 SER A O 1
ATOM 720 N N . TYR A 1 90 ? 4.370 0.764 -7.814 1.00 94.50 90 TYR A N 1
ATOM 721 C CA . TYR A 1 90 ? 5.255 0.180 -8.825 1.00 94.50 90 TYR A CA 1
ATOM 722 C C . TYR A 1 90 ? 5.194 -1.342 -8.746 1.00 94.50 90 TYR A C 1
ATOM 724 O O . TYR A 1 90 ? 5.280 -1.915 -7.657 1.00 94.50 90 TYR A O 1
ATOM 732 N N . VAL A 1 91 ? 5.109 -1.992 -9.904 1.00 94.56 91 VAL A N 1
ATOM 733 C CA . VAL A 1 91 ? 5.206 -3.448 -10.043 1.00 94.56 91 VAL A CA 1
ATOM 734 C C . VAL A 1 91 ? 6.255 -3.767 -11.098 1.00 94.56 91 VAL A C 1
ATOM 736 O O . VAL A 1 91 ? 6.108 -3.363 -12.249 1.00 94.56 91 VAL A O 1
ATOM 739 N N . ALA A 1 92 ? 7.307 -4.489 -10.717 1.00 94.12 92 ALA A N 1
ATOM 740 C CA . ALA A 1 92 ? 8.321 -4.990 -11.637 1.00 94.12 92 ALA A CA 1
ATOM 741 C C . ALA A 1 92 ? 8.144 -6.492 -11.857 1.00 94.12 92 ALA A C 1
ATOM 743 O O . ALA A 1 92 ? 7.900 -7.246 -10.912 1.00 94.12 92 ALA A O 1
ATOM 744 N N . PHE A 1 93 ? 8.311 -6.923 -13.100 1.00 94.00 93 PHE A N 1
ATOM 745 C CA . PHE A 1 93 ? 8.300 -8.323 -13.493 1.00 94.00 93 PHE A CA 1
ATOM 746 C C . PHE A 1 93 ? 9.733 -8.762 -13.790 1.00 94.00 93 PHE A C 1
ATOM 748 O O . PHE A 1 93 ? 10.432 -8.145 -14.596 1.00 94.00 93 PHE A O 1
ATOM 755 N N . THR A 1 94 ? 10.175 -9.821 -13.121 1.00 89.25 94 THR A N 1
ATOM 756 C CA . THR A 1 94 ? 11.432 -10.509 -13.421 1.00 89.25 94 THR A CA 1
ATOM 757 C C . THR A 1 94 ? 11.123 -11.928 -13.890 1.00 89.25 94 THR A C 1
ATOM 759 O O . THR A 1 94 ? 9.979 -12.382 -13.816 1.00 89.25 94 THR A O 1
ATOM 762 N N . ASP A 1 95 ? 12.138 -12.648 -14.362 1.00 89.88 95 ASP A N 1
ATOM 763 C CA . ASP A 1 95 ? 11.963 -14.041 -14.790 1.00 89.88 95 ASP A CA 1
ATOM 764 C C . ASP A 1 95 ? 11.579 -14.971 -13.625 1.00 89.88 95 ASP A C 1
ATOM 766 O O . ASP A 1 95 ? 10.956 -16.012 -13.835 1.00 89.88 95 ASP A O 1
ATOM 770 N N . SER A 1 96 ? 11.951 -14.608 -12.393 1.00 91.94 96 SER A N 1
ATOM 771 C CA . SER A 1 96 ? 11.760 -15.435 -11.199 1.00 91.94 96 SER A CA 1
ATOM 772 C C . SER A 1 96 ? 10.608 -14.981 -10.309 1.00 91.94 96 SER A C 1
ATOM 774 O O . SER A 1 96 ? 10.024 -15.806 -9.608 1.00 91.94 96 SER A O 1
ATOM 776 N N . GLU A 1 97 ? 10.286 -13.686 -10.285 1.00 93.69 97 GLU A N 1
ATOM 777 C CA . GLU A 1 97 ? 9.338 -13.134 -9.321 1.00 93.69 97 GLU A CA 1
ATOM 778 C C . GLU A 1 97 ? 8.698 -11.810 -9.763 1.00 93.69 97 GLU A C 1
ATOM 780 O O . GLU A 1 97 ? 8.994 -11.235 -10.811 1.00 93.69 97 GLU A O 1
ATOM 785 N N . ARG A 1 98 ? 7.780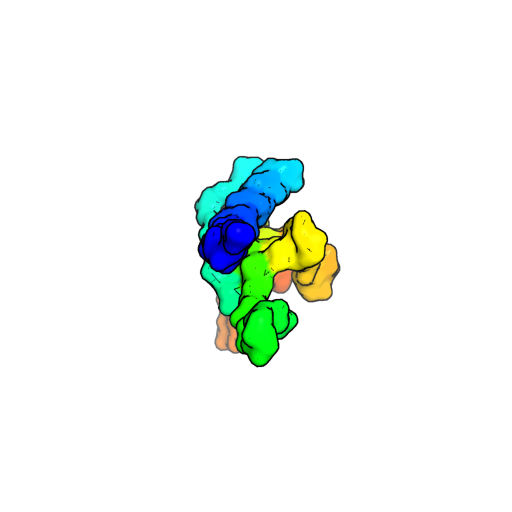 -11.317 -8.929 1.00 93.75 98 ARG A N 1
ATOM 786 C CA . ARG A 1 98 ? 7.184 -9.987 -9.064 1.00 93.75 98 ARG A CA 1
ATOM 787 C C . ARG A 1 98 ? 7.593 -9.152 -7.870 1.00 93.75 98 ARG A C 1
ATOM 789 O O . ARG A 1 98 ? 7.301 -9.523 -6.736 1.00 93.75 98 ARG A O 1
ATOM 796 N N . LEU A 1 99 ? 8.213 -8.016 -8.140 1.00 93.38 99 LEU A N 1
ATOM 797 C CA . LEU A 1 99 ? 8.600 -7.055 -7.118 1.00 93.38 99 LEU A CA 1
ATOM 798 C C . LEU A 1 99 ? 7.544 -5.956 -7.052 1.00 93.38 99 LEU A C 1
ATOM 800 O O . LEU A 1 99 ? 7.009 -5.543 -8.080 1.00 93.38 99 LEU A O 1
ATOM 804 N N . ILE A 1 100 ? 7.237 -5.482 -5.848 1.00 93.25 100 ILE A N 1
ATOM 805 C CA . ILE A 1 100 ? 6.182 -4.493 -5.597 1.00 93.25 100 ILE A CA 1
ATOM 806 C C . ILE A 1 100 ? 6.749 -3.415 -4.678 1.00 93.25 100 ILE A C 1
ATOM 808 O O . ILE A 1 100 ? 7.460 -3.738 -3.731 1.00 93.25 100 ILE A O 1
ATOM 812 N N . GLY A 1 101 ? 6.435 -2.145 -4.931 1.00 94.00 101 GLY A N 1
ATOM 813 C CA . GLY A 1 101 ? 6.839 -1.054 -4.046 1.00 94.00 101 GLY A CA 1
ATOM 814 C C . GLY A 1 101 ? 8.293 -0.628 -4.224 1.00 94.00 101 GLY A C 1
ATOM 815 O O . GLY A 1 101 ? 8.772 -0.466 -5.349 1.00 94.00 101 GLY A O 1
ATOM 816 N N . ASP A 1 102 ? 8.994 -0.421 -3.110 1.00 94.12 102 ASP A N 1
ATOM 817 C CA . ASP A 1 102 ? 10.378 0.063 -3.103 1.00 94.12 102 ASP A CA 1
ATOM 818 C C . ASP A 1 102 ? 11.342 -0.840 -3.904 1.00 94.12 102 ASP A C 1
ATOM 820 O O . ASP A 1 102 ? 12.083 -0.309 -4.738 1.00 94.12 102 ASP A O 1
ATOM 824 N N . PRO A 1 103 ? 11.308 -2.187 -3.778 1.00 92.56 103 PRO A N 1
ATOM 825 C CA . PRO A 1 103 ? 12.106 -3.075 -4.625 1.00 92.56 103 PRO A CA 1
ATOM 826 C C . PRO 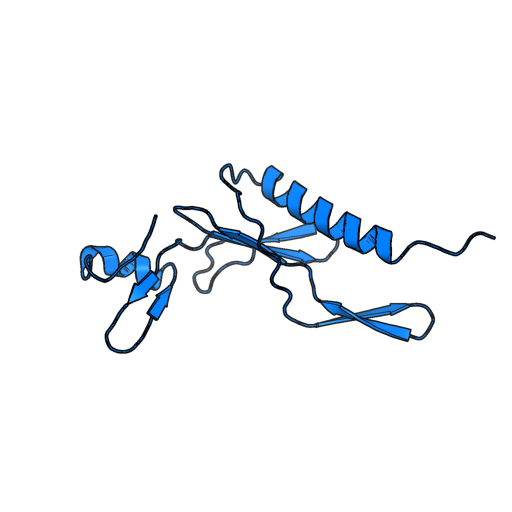A 1 103 ? 11.880 -2.877 -6.131 1.00 92.56 103 PRO A C 1
ATOM 828 O O . PRO A 1 103 ? 12.844 -2.871 -6.893 1.00 92.56 103 PRO A O 1
ATOM 831 N N . ALA A 1 104 ? 10.631 -2.671 -6.566 1.00 93.31 104 ALA A N 1
ATOM 832 C CA . ALA A 1 104 ? 10.310 -2.428 -7.974 1.00 93.31 104 ALA A CA 1
ATOM 833 C C . ALA A 1 104 ? 10.818 -1.059 -8.444 1.00 93.31 104 ALA A C 1
ATOM 835 O O . ALA A 1 104 ? 11.452 -0.949 -9.494 1.00 93.31 104 ALA A O 1
ATOM 836 N N . LYS A 1 105 ? 10.598 -0.014 -7.638 1.00 92.31 105 LYS A N 1
ATOM 837 C CA . LYS A 1 105 ? 11.057 1.350 -7.927 1.00 92.31 105 LYS A CA 1
ATOM 838 C C . LYS A 1 105 ? 12.582 1.431 -8.058 1.00 92.31 105 LYS A C 1
ATOM 840 O O . LYS A 1 105 ? 13.089 2.122 -8.940 1.00 92.31 105 LYS A O 1
ATOM 845 N N . ASN A 1 106 ? 13.317 0.685 -7.236 1.00 91.38 106 ASN A N 1
ATOM 846 C CA . ASN A 1 106 ? 14.782 0.658 -7.265 1.00 91.38 106 ASN A CA 1
ATOM 847 C C . ASN A 1 106 ? 15.359 0.046 -8.553 1.00 91.38 106 ASN A C 1
ATOM 849 O O . ASN A 1 106 ? 16.517 0.296 -8.884 1.00 91.38 106 ASN A O 1
ATOM 853 N N . GLN A 1 107 ? 14.568 -0.720 -9.308 1.00 88.25 107 GLN A N 1
ATOM 854 C CA . GLN A 1 107 ? 15.000 -1.329 -10.568 1.00 88.25 107 GLN A CA 1
ATOM 855 C C . GLN A 1 107 ? 14.710 -0.478 -11.805 1.00 88.25 107 GLN A C 1
ATOM 857 O O . GLN A 1 107 ? 15.186 -0.821 -12.886 1.00 88.25 107 GLN A O 1
ATOM 862 N N . VAL A 1 108 ? 13.990 0.643 -11.672 1.00 84.69 108 VAL A N 1
ATOM 863 C C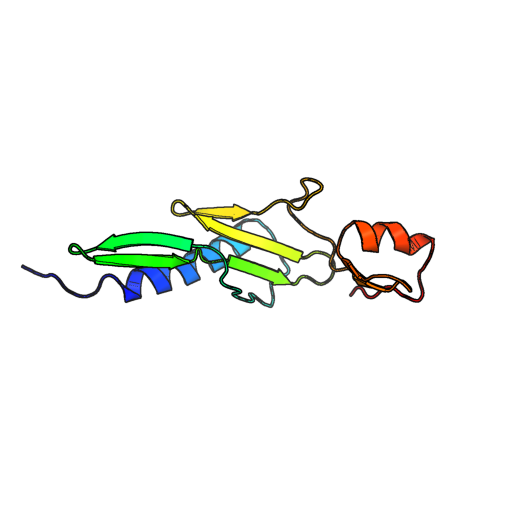A . VAL A 1 108 ? 13.582 1.486 -12.812 1.00 84.69 108 VAL A CA 1
ATOM 864 C C . VAL A 1 108 ? 14.773 1.915 -13.667 1.00 84.69 108 VAL A C 1
ATOM 866 O O . VAL A 1 108 ? 14.687 1.896 -14.890 1.00 84.69 108 VAL A O 1
ATOM 869 N N . ALA A 1 109 ? 15.917 2.215 -13.049 1.00 81.12 109 ALA A N 1
ATOM 870 C CA . ALA A 1 109 ? 17.124 2.601 -13.780 1.00 81.12 109 ALA A CA 1
ATOM 871 C C . ALA A 1 109 ? 17.764 1.455 -14.593 1.00 81.12 109 ALA A C 1
ATOM 873 O O . ALA A 1 109 ? 18.515 1.726 -15.525 1.00 81.12 109 ALA A O 1
ATOM 874 N N . MET A 1 110 ? 17.494 0.191 -14.249 1.00 81.62 110 MET A N 1
ATOM 875 C CA . MET A 1 110 ? 18.152 -0.986 -14.837 1.00 81.62 110 MET A CA 1
ATOM 876 C C . MET A 1 110 ? 17.228 -1.836 -15.722 1.00 81.62 110 MET A C 1
ATOM 878 O O . MET A 1 110 ? 17.716 -2.533 -16.606 1.00 81.62 110 MET A O 1
ATOM 882 N N . ASN A 1 111 ? 15.911 -1.798 -15.504 1.00 76.62 111 ASN A N 1
ATOM 883 C CA . ASN A 1 111 ? 14.942 -2.675 -16.169 1.00 76.62 111 ASN A CA 1
ATOM 884 C C . ASN A 1 111 ? 13.636 -1.930 -16.492 1.00 76.62 111 ASN A C 1
ATOM 886 O O . ASN A 1 111 ? 12.556 -2.298 -16.044 1.00 76.62 111 ASN A O 1
ATOM 890 N N . VAL A 1 112 ? 13.736 -0.852 -17.268 1.00 78.31 112 VAL A N 1
ATOM 891 C CA . VAL A 1 112 ? 12.607 0.057 -17.548 1.00 78.31 112 VAL A CA 1
ATOM 892 C C . VAL A 1 112 ? 11.436 -0.611 -18.283 1.00 78.31 112 VAL A C 1
ATOM 894 O O . VAL A 1 112 ? 10.301 -0.175 -18.132 1.00 78.31 112 VAL A O 1
ATOM 897 N N . ILE A 1 113 ? 11.696 -1.650 -19.085 1.00 89.00 113 ILE A N 1
ATOM 898 C CA . ILE A 1 113 ? 10.690 -2.274 -19.968 1.00 89.00 113 ILE A CA 1
ATOM 899 C C . ILE A 1 113 ? 9.693 -3.131 -19.177 1.00 89.00 113 ILE A C 1
ATOM 901 O O . ILE A 1 113 ? 8.524 -3.210 -19.543 1.00 89.00 113 ILE A O 1
ATOM 905 N N . ASN A 1 114 ? 10.138 -3.756 -18.085 1.00 92.62 114 ASN A N 1
ATOM 906 C CA . ASN A 1 114 ? 9.343 -4.735 -17.341 1.00 92.62 114 ASN A CA 1
ATOM 907 C C . ASN A 1 114 ? 8.735 -4.159 -16.054 1.00 92.62 114 ASN A C 1
ATOM 909 O O . ASN A 1 114 ? 8.492 -4.897 -15.099 1.00 92.62 114 ASN A O 1
ATOM 913 N N . ILE A 1 115 ? 8.516 -2.843 -15.997 1.0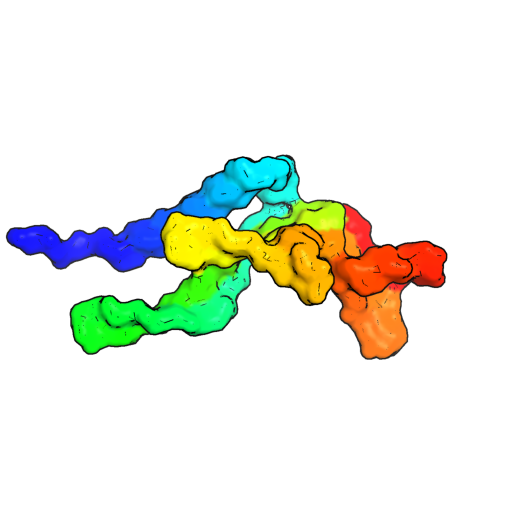0 92.62 115 ILE A N 1
ATOM 914 C CA . ILE A 1 115 ? 7.986 -2.159 -14.813 1.00 92.62 115 ILE A CA 1
ATOM 915 C C . ILE A 1 115 ? 6.727 -1.381 -15.184 1.00 92.62 115 ILE A C 1
ATOM 917 O O . ILE A 1 115 ? 6.715 -0.608 -16.138 1.00 92.62 115 ILE A O 1
ATOM 921 N N . VAL A 1 116 ? 5.673 -1.567 -14.390 1.00 91.81 116 VAL A N 1
ATOM 922 C CA . VAL A 1 116 ? 4.393 -0.865 -14.500 1.00 91.81 116 VAL A CA 1
ATOM 923 C C . VAL A 1 116 ? 4.240 0.086 -13.314 1.00 91.81 116 VAL A C 1
ATOM 925 O O . VAL A 1 116 ? 4.373 -0.328 -12.161 1.00 91.81 116 VAL A O 1
ATOM 928 N N . PHE A 1 117 ? 3.958 1.353 -13.603 1.00 89.25 117 PHE A N 1
ATOM 929 C CA . PHE A 1 117 ? 3.639 2.417 -12.646 1.00 89.25 117 PHE A CA 1
ATOM 930 C C . PHE A 1 117 ? 2.769 3.466 -13.357 1.00 89.25 117 PHE A C 1
ATOM 932 O O . PHE A 1 117 ? 2.841 3.568 -14.586 1.00 89.25 117 PHE A O 1
ATOM 939 N N . GLY A 1 118 ? 1.944 4.230 -12.633 1.00 74.31 118 GLY A N 1
ATOM 940 C CA . GLY A 1 118 ? 1.059 5.212 -13.269 1.00 74.31 118 GLY A CA 1
ATOM 941 C C . GLY A 1 118 ? 0.156 5.962 -12.323 1.00 74.31 118 GLY A C 1
ATOM 942 O O . GLY A 1 118 ? -0.550 5.298 -11.538 1.00 74.31 118 GLY A O 1
#

InterPro domains:
  IPR013126 Heat shock protein 70 family [PF00012] (55-117)
  IPR013126 Heat shock protein 70 family [PTHR19375] (55-117)
  IPR018181 Heat shock protein 70, conserved site [PS00297] (58-65)
  IPR043129 ATPase, nucleotide binding domain [SSF53067] (55-117)